Protein AF-A0A9E1WFG7-F1 (afdb_monomer_lite)

Structure (mmCIF, N/CA/C/O backbone):
data_AF-A0A9E1WFG7-F1
#
_entry.id   AF-A0A9E1WFG7-F1
#
loop_
_atom_site.group_PDB
_atom_site.id
_atom_site.type_symbol
_atom_site.label_atom_id
_atom_site.label_alt_id
_atom_site.label_comp_id
_atom_site.label_asym_id
_atom_site.label_entity_id
_atom_site.label_seq_id
_atom_site.pdbx_PDB_ins_code
_atom_site.Cartn_x
_atom_site.Cartn_y
_atom_site.Cartn_z
_atom_site.occupancy
_atom_site.B_iso_or_equiv
_atom_site.auth_seq_id
_atom_site.auth_comp_id
_atom_site.auth_asym_id
_atom_site.auth_atom_id
_atom_site.pdbx_PDB_model_num
ATOM 1 N N . MET A 1 1 ? 21.518 -13.649 3.473 1.00 35.62 1 MET A N 1
ATOM 2 C CA . MET A 1 1 ? 20.924 -12.332 3.776 1.00 35.62 1 MET A CA 1
ATOM 3 C C . MET A 1 1 ? 19.429 -12.567 3.879 1.00 35.62 1 MET A C 1
ATOM 5 O O . MET A 1 1 ? 18.832 -12.930 2.875 1.00 35.62 1 MET A O 1
ATOM 9 N N . ILE A 1 2 ? 18.871 -12.554 5.090 1.00 35.56 2 ILE A N 1
ATOM 10 C CA . ILE A 1 2 ? 17.428 -12.746 5.289 1.00 35.56 2 ILE A CA 1
ATOM 11 C C . ILE A 1 2 ? 16.783 -11.430 4.866 1.00 35.56 2 ILE A C 1
ATOM 13 O O . ILE A 1 2 ? 17.039 -10.398 5.476 1.00 35.56 2 ILE A O 1
ATOM 17 N N . ILE A 1 3 ? 16.054 -11.454 3.756 1.00 47.31 3 ILE A N 1
ATOM 18 C CA . ILE A 1 3 ? 15.314 -10.292 3.277 1.00 47.31 3 ILE A CA 1
ATOM 19 C C . ILE A 1 3 ? 13.983 -10.314 4.020 1.00 47.31 3 ILE A C 1
ATOM 21 O O . ILE A 1 3 ? 13.160 -11.199 3.798 1.00 47.31 3 ILE A O 1
ATOM 25 N N . GLU A 1 4 ? 13.807 -9.391 4.960 1.00 52.66 4 GLU A N 1
ATOM 26 C CA . GLU A 1 4 ? 12.547 -9.242 5.686 1.00 52.66 4 GLU A CA 1
ATOM 27 C C . GLU A 1 4 ? 11.496 -8.666 4.728 1.00 52.66 4 GLU A C 1
ATOM 29 O O 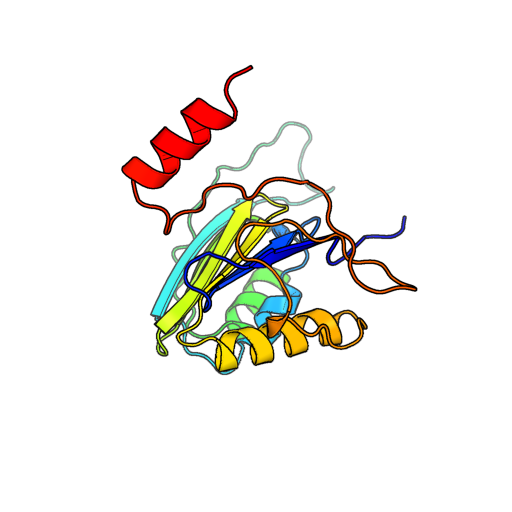. GLU A 1 4 ? 11.611 -7.522 4.290 1.00 52.66 4 GLU A O 1
ATOM 34 N N . ASN A 1 5 ? 10.484 -9.461 4.372 1.00 62.31 5 ASN A N 1
ATOM 35 C CA . ASN A 1 5 ? 9.465 -9.045 3.399 1.00 62.31 5 ASN A CA 1
ATOM 36 C C . ASN A 1 5 ? 8.486 -8.007 3.984 1.00 62.31 5 ASN A C 1
ATOM 38 O O . ASN A 1 5 ? 8.015 -7.124 3.268 1.00 62.31 5 ASN A O 1
ATOM 42 N N . VAL A 1 6 ? 8.199 -8.099 5.289 1.00 65.25 6 VAL A N 1
ATOM 43 C CA . VAL A 1 6 ? 7.447 -7.109 6.073 1.00 65.25 6 VAL A CA 1
ATOM 44 C C . VAL A 1 6 ? 8.083 -7.029 7.458 1.00 65.25 6 VAL A C 1
ATOM 46 O O . VAL A 1 6 ? 8.116 -8.031 8.165 1.00 65.25 6 VAL A O 1
ATOM 49 N N . SER A 1 7 ? 8.568 -5.859 7.863 1.00 82.50 7 SER A N 1
ATOM 50 C CA . SER A 1 7 ? 9.197 -5.677 9.179 1.00 82.50 7 SER A CA 1
ATOM 51 C C . SER A 1 7 ? 8.218 -5.145 10.225 1.00 82.50 7 SER A C 1
ATOM 53 O O . SER A 1 7 ? 8.286 -5.512 11.396 1.00 82.50 7 SER A O 1
ATOM 55 N N . CYS A 1 8 ? 7.272 -4.296 9.815 1.00 91.19 8 CYS A N 1
ATOM 56 C CA . CYS A 1 8 ? 6.302 -3.668 10.712 1.00 91.19 8 CYS A CA 1
ATOM 57 C C . CYS A 1 8 ? 4.952 -3.435 10.028 1.00 91.19 8 CYS A C 1
ATOM 59 O O . CYS A 1 8 ? 4.859 -3.403 8.798 1.00 91.19 8 CYS A O 1
ATOM 61 N N . PHE A 1 9 ? 3.924 -3.159 10.825 1.00 94.19 9 PHE A N 1
ATOM 62 C CA . PHE A 1 9 ? 2.677 -2.567 10.349 1.00 94.19 9 PHE A CA 1
ATOM 63 C C . PHE A 1 9 ? 2.133 -1.517 11.320 1.00 94.19 9 PHE A C 1
ATOM 65 O O . PHE A 1 9 ? 2.467 -1.506 12.505 1.00 94.19 9 PHE A O 1
ATOM 72 N N . SER A 1 10 ? 1.257 -0.653 10.817 1.00 94.81 10 SER A N 1
ATOM 73 C CA . SER A 1 10 ? 0.452 0.263 11.626 1.00 94.81 10 SER A CA 1
ATOM 74 C C . SER A 1 10 ? -0.942 0.421 11.029 1.00 94.81 10 SER A C 1
ATOM 76 O O . SER A 1 10 ? -1.130 0.377 9.811 1.00 94.81 10 SER A O 1
ATOM 78 N N . LEU A 1 11 ? -1.943 0.582 11.891 1.00 96.44 11 LEU A N 1
ATOM 79 C CA . LEU A 1 11 ? -3.305 0.910 11.475 1.00 96.44 11 LEU A CA 1
ATOM 80 C C . LEU A 1 11 ? -3.456 2.429 11.392 1.00 96.44 11 LEU A C 1
ATOM 82 O O . LEU A 1 11 ? -2.824 3.148 12.162 1.00 96.44 11 LEU A O 1
ATOM 86 N N . LYS A 1 12 ? -4.273 2.922 10.466 1.00 95.50 12 LYS A N 1
ATOM 87 C CA . LYS A 1 12 ? -4.578 4.354 10.349 1.00 95.50 12 LYS A CA 1
ATOM 88 C C . LYS A 1 12 ? -5.780 4.728 11.213 1.00 95.50 12 LYS A C 1
ATOM 90 O O . LYS A 1 12 ? -6.629 3.874 11.487 1.00 95.50 12 LYS A O 1
ATOM 95 N N . SER A 1 13 ? -5.891 5.998 11.591 1.00 95.31 13 SER A N 1
ATOM 96 C CA . SER A 1 13 ? -6.996 6.491 12.429 1.00 95.31 13 SER A CA 1
ATOM 97 C C . SER A 1 13 ? -8.348 6.534 11.710 1.00 95.31 13 SER A C 1
ATOM 99 O O . SER A 1 13 ? -9.374 6.738 12.348 1.00 95.31 13 SER A O 1
ATOM 101 N N . ASP A 1 14 ? -8.388 6.266 10.401 1.00 95.69 14 ASP A N 1
ATOM 102 C CA . ASP A 1 14 ? -9.633 6.058 9.654 1.00 95.69 14 ASP A CA 1
ATOM 103 C C . ASP A 1 14 ? -10.238 4.651 9.842 1.00 95.69 14 ASP A C 1
ATOM 105 O O . ASP A 1 14 ? -11.296 4.361 9.279 1.00 95.69 14 ASP A O 1
ATOM 109 N N . TYR A 1 15 ? -9.562 3.763 10.587 1.00 95.00 15 TYR A N 1
ATOM 110 C CA . TYR A 1 15 ? -9.937 2.373 10.903 1.00 95.00 15 TYR A CA 1
ATOM 111 C C . TYR A 1 15 ? -10.099 1.420 9.702 1.00 95.00 15 TYR A C 1
ATOM 113 O O . TYR A 1 15 ? -10.255 0.204 9.880 1.00 95.00 15 TYR A O 1
ATOM 121 N N . LYS A 1 16 ? -10.004 1.934 8.474 1.00 97.00 16 LYS A N 1
ATOM 122 C CA . LYS A 1 16 ? -10.177 1.213 7.199 1.00 97.00 16 LYS A CA 1
ATOM 123 C C . LYS A 1 16 ? -8.889 1.139 6.375 1.00 97.00 16 LYS A C 1
ATOM 125 O O . LYS A 1 16 ? -8.875 0.500 5.319 1.00 97.00 16 LYS A O 1
ATOM 130 N N . SER A 1 17 ? -7.812 1.750 6.851 1.00 97.31 17 SER A N 1
ATOM 131 C CA . SER A 1 17 ? -6.525 1.776 6.165 1.00 97.31 17 SER A CA 1
ATOM 132 C C . SER A 1 17 ? -5.392 1.308 7.075 1.00 97.31 17 SER A C 1
ATOM 134 O O . SER A 1 17 ? -5.493 1.312 8.304 1.00 97.31 17 SER A O 1
ATOM 136 N N . PHE A 1 18 ? -4.298 0.871 6.463 1.00 96.56 18 PHE A N 1
ATOM 137 C CA . PHE A 1 18 ? -3.102 0.424 7.173 1.00 96.56 18 PHE A CA 1
ATOM 138 C C . PHE A 1 18 ? -1.845 0.707 6.359 1.00 96.56 18 PHE A C 1
ATOM 140 O O . PHE A 1 18 ? -1.900 0.916 5.144 1.00 96.56 18 PHE A O 1
ATOM 147 N N . THR A 1 19 ? -0.705 0.691 7.036 1.00 94.81 19 THR A N 1
ATOM 148 C CA . THR A 1 19 ? 0.619 0.776 6.431 1.00 94.81 19 THR A CA 1
ATOM 149 C C . THR A 1 19 ? 1.406 -0.484 6.759 1.00 94.81 19 THR A C 1
ATOM 151 O O . THR A 1 19 ? 1.386 -0.956 7.893 1.00 94.81 19 THR A O 1
ATOM 154 N N . LEU A 1 20 ? 2.110 -1.013 5.763 1.00 93.19 20 LEU A N 1
ATOM 155 C CA . LEU A 1 20 ? 3.133 -2.036 5.925 1.00 93.19 20 LEU A CA 1
ATOM 156 C C . LEU A 1 20 ? 4.502 -1.408 5.705 1.00 93.19 20 LEU A C 1
ATOM 158 O O . LEU A 1 20 ? 4.696 -0.640 4.754 1.00 93.19 20 LEU A O 1
ATOM 162 N N . THR A 1 21 ? 5.451 -1.781 6.554 1.00 88.94 21 THR A N 1
ATOM 163 C CA . THR A 1 21 ? 6.863 -1.543 6.289 1.00 88.94 21 THR A CA 1
ATOM 164 C C . THR A 1 21 ? 7.407 -2.742 5.528 1.00 88.94 21 THR A C 1
ATOM 166 O O . THR A 1 21 ? 7.568 -3.816 6.102 1.00 88.94 21 THR A O 1
ATOM 169 N N . MET A 1 22 ? 7.641 -2.573 4.231 1.00 81.81 22 MET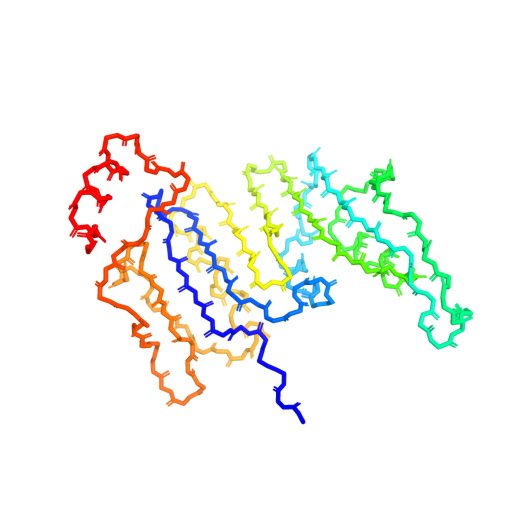 A N 1
ATOM 170 C CA . MET A 1 22 ? 8.151 -3.603 3.329 1.00 81.81 22 MET A CA 1
ATOM 171 C C . MET A 1 22 ? 9.519 -3.163 2.836 1.00 81.81 22 MET A C 1
ATOM 173 O O . MET A 1 22 ? 9.603 -2.187 2.093 1.00 81.81 22 MET A O 1
ATOM 177 N N . ASN A 1 23 ? 10.581 -3.855 3.244 1.00 71.88 23 ASN A N 1
ATOM 178 C CA . ASN A 1 23 ? 11.910 -3.542 2.733 1.00 71.88 23 ASN A CA 1
ATOM 179 C C . ASN A 1 23 ? 11.920 -3.776 1.219 1.00 71.88 23 ASN A C 1
ATOM 181 O O . ASN A 1 23 ? 11.420 -4.792 0.743 1.00 71.88 23 ASN A O 1
ATOM 185 N N . ASP A 1 24 ? 12.450 -2.814 0.468 1.00 75.19 24 ASP A N 1
ATOM 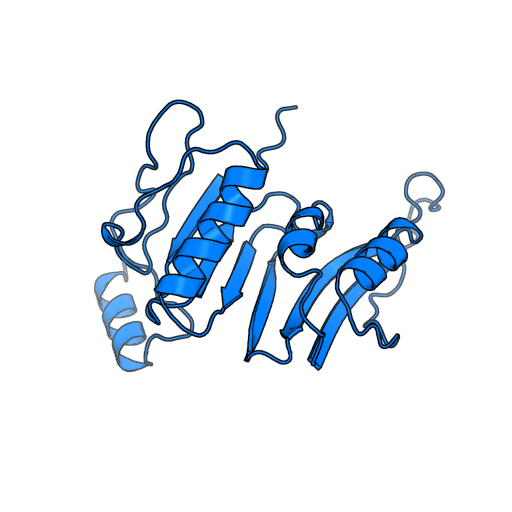186 C CA . ASP A 1 24 ? 12.491 -2.844 -0.994 1.00 75.19 24 ASP A CA 1
ATOM 187 C C . ASP A 1 24 ? 11.119 -3.007 -1.662 1.00 75.19 24 ASP A C 1
ATOM 189 O O . ASP A 1 24 ? 10.956 -3.756 -2.628 1.00 75.19 24 ASP A O 1
ATOM 193 N N . ALA A 1 25 ? 10.119 -2.253 -1.201 1.00 68.00 25 ALA A N 1
ATOM 194 C CA . ALA A 1 25 ? 8.794 -2.197 -1.820 1.00 68.00 25 ALA A CA 1
ATOM 195 C C . ALA A 1 25 ? 8.837 -1.817 -3.316 1.00 68.00 25 ALA A C 1
ATOM 197 O O . ALA A 1 25 ? 7.918 -2.149 -4.068 1.00 68.00 25 ALA A O 1
ATOM 198 N N . SER A 1 26 ? 9.904 -1.146 -3.767 1.00 68.06 26 SER A N 1
ATOM 199 C CA . SER A 1 26 ? 10.158 -0.869 -5.188 1.00 68.06 26 SER A CA 1
ATOM 200 C C . SER A 1 26 ? 10.506 -2.109 -6.018 1.00 68.06 26 SER A C 1
ATOM 202 O O . SER A 1 26 ? 10.288 -2.111 -7.232 1.00 68.06 26 SER A O 1
ATOM 204 N N . ILE A 1 27 ? 11.022 -3.155 -5.370 1.00 71.44 27 ILE A N 1
ATOM 205 C CA . ILE A 1 27 ? 11.452 -4.421 -5.968 1.00 71.44 27 ILE A CA 1
ATOM 206 C C . ILE A 1 27 ? 10.374 -5.488 -5.739 1.00 71.44 27 ILE A C 1
ATOM 208 O O . ILE A 1 27 ? 9.961 -6.180 -6.674 1.00 71.44 27 ILE A O 1
ATOM 212 N N . TYR A 1 28 ? 9.843 -5.584 -4.518 1.00 77.56 28 TYR A N 1
ATOM 213 C CA . TYR A 1 28 ? 8.868 -6.598 -4.114 1.00 77.56 28 TYR A CA 1
ATOM 214 C C . TYR A 1 28 ? 7.424 -6.195 -4.409 1.00 77.56 28 TYR A C 1
ATOM 216 O O . TYR A 1 28 ? 6.560 -6.179 -3.539 1.00 77.56 28 TYR A O 1
ATOM 224 N N . LEU A 1 29 ? 7.117 -5.953 -5.681 1.00 88.69 29 LEU A N 1
ATOM 225 C CA . LEU A 1 29 ? 5.764 -5.601 -6.133 1.00 88.69 29 LEU A CA 1
ATOM 226 C C . LEU A 1 29 ? 4.788 -6.792 -6.166 1.00 88.69 29 LEU A C 1
ATOM 228 O O . LEU A 1 29 ? 3.628 -6.630 -6.542 1.00 88.69 29 LEU A O 1
ATOM 232 N N . GLY A 1 30 ? 5.235 -7.995 -5.790 1.00 88.44 30 GLY A N 1
ATOM 233 C CA . GLY A 1 30 ? 4.443 -9.226 -5.851 1.00 88.44 30 GLY A CA 1
ATOM 234 C C . GLY A 1 30 ? 3.132 -9.149 -5.066 1.00 88.44 30 GLY A C 1
ATOM 235 O O . GLY A 1 30 ? 2.117 -9.666 -5.527 1.00 88.44 30 GLY A O 1
ATOM 236 N N . TYR A 1 31 ? 3.107 -8.415 -3.950 1.00 89.69 31 TYR A N 1
ATOM 237 C CA . TYR A 1 31 ? 1.895 -8.226 -3.150 1.00 89.69 31 TYR A CA 1
ATOM 238 C C . TYR A 1 31 ? 0.774 -7.497 -3.930 1.00 89.69 31 TYR A C 1
ATOM 240 O O . TYR A 1 31 ? -0.411 -7.688 -3.647 1.00 89.69 31 TYR A O 1
ATOM 248 N N . LEU A 1 32 ? 1.099 -6.734 -4.986 1.00 93.69 32 LEU A N 1
ATOM 249 C CA . LEU A 1 32 ? 0.095 -6.123 -5.869 1.00 93.69 32 LEU A CA 1
ATOM 250 C C . LEU A 1 32 ? -0.759 -7.172 -6.614 1.00 93.69 32 LEU A C 1
ATOM 252 O O . LEU A 1 32 ? -1.834 -6.848 -7.137 1.00 93.69 32 LEU A O 1
ATOM 256 N N . MET A 1 33 ? -0.334 -8.442 -6.643 1.00 93.56 33 MET A N 1
ATOM 257 C CA . MET A 1 33 ? -1.131 -9.552 -7.176 1.00 93.56 33 MET A CA 1
ATOM 258 C C . MET A 1 33 ? -2.410 -9.806 -6.379 1.00 93.56 33 MET A C 1
ATOM 260 O O . MET A 1 33 ? -3.396 -10.259 -6.969 1.00 93.56 33 MET A O 1
ATOM 264 N N . HIS A 1 34 ? -2.452 -9.446 -5.093 1.00 94.06 34 HIS A N 1
ATOM 265 C CA . HIS A 1 34 ? -3.676 -9.514 -4.287 1.00 94.06 34 HIS A CA 1
ATOM 266 C C . HIS A 1 34 ? -4.767 -8.546 -4.773 1.00 94.06 34 HIS A C 1
ATOM 268 O O . HIS A 1 34 ? -5.907 -8.650 -4.335 1.00 94.06 34 HIS A O 1
ATOM 274 N N . PHE A 1 35 ? -4.450 -7.660 -5.724 1.00 95.62 35 PHE A N 1
ATOM 275 C CA . PHE A 1 35 ? -5.370 -6.692 -6.323 1.00 95.62 35 PHE A CA 1
ATOM 276 C C . PHE A 1 35 ? -5.634 -6.967 -7.815 1.00 95.62 35 PHE A C 1
ATOM 278 O O . PHE A 1 35 ? -6.256 -6.154 -8.494 1.00 95.62 35 PHE A O 1
ATOM 285 N N . LYS A 1 36 ? -5.190 -8.116 -8.357 1.00 93.75 36 LYS A N 1
ATOM 286 C CA . LYS A 1 36 ? -5.259 -8.433 -9.804 1.00 93.75 36 LYS A CA 1
ATOM 287 C C . LYS A 1 36 ? -6.660 -8.402 -10.412 1.00 93.75 36 LYS A C 1
ATOM 289 O O . LYS A 1 36 ? -6.789 -8.179 -11.613 1.00 93.75 36 LYS A O 1
ATOM 294 N N . TYR A 1 37 ? -7.681 -8.645 -9.596 1.00 92.69 37 TYR A N 1
ATOM 295 C CA . TYR A 1 37 ? -9.086 -8.652 -10.003 1.00 92.69 37 TYR A CA 1
ATOM 296 C C . TYR A 1 37 ? -9.692 -7.245 -10.067 1.00 92.69 37 TYR A C 1
ATOM 298 O O . TYR A 1 37 ? -10.750 -7.062 -10.663 1.00 92.69 37 TYR A O 1
ATOM 306 N N . LEU A 1 38 ? -9.030 -6.242 -9.486 1.00 96.12 38 LEU A N 1
ATOM 307 C CA . LEU A 1 38 ? -9.504 -4.868 -9.501 1.00 96.12 38 LEU A CA 1
ATOM 308 C C . LEU A 1 38 ? -9.094 -4.164 -10.796 1.00 96.12 38 LEU A C 1
ATOM 310 O O . LEU A 1 38 ? -8.003 -4.367 -11.345 1.00 96.12 38 LEU A O 1
ATOM 314 N N . LYS A 1 39 ? -9.988 -3.308 -11.290 1.00 97.56 39 LYS A N 1
ATOM 315 C CA . LYS A 1 39 ? -9.694 -2.401 -12.397 1.00 97.56 39 LYS A CA 1
ATOM 316 C C . LYS A 1 39 ? -9.022 -1.150 -11.841 1.00 97.56 39 LYS A C 1
ATOM 318 O O . LYS A 1 39 ? -9.547 -0.521 -10.928 1.00 97.56 39 LYS A O 1
ATOM 323 N N . ILE A 1 40 ? -7.881 -0.788 -12.410 1.00 97.94 40 ILE A N 1
ATOM 324 C CA . ILE A 1 40 ? -7.163 0.450 -12.104 1.00 97.94 40 ILE A CA 1
ATOM 325 C C . ILE A 1 40 ? -7.960 1.620 -12.692 1.00 97.94 40 ILE A C 1
ATOM 327 O O . ILE A 1 40 ? -8.252 1.633 -13.892 1.00 97.94 40 ILE A O 1
ATOM 331 N N . SER A 1 41 ? -8.330 2.580 -11.845 1.00 97.31 41 SER A N 1
ATOM 332 C CA . SER A 1 41 ? -8.994 3.828 -12.234 1.00 97.31 41 SER A CA 1
ATOM 333 C C . SER A 1 41 ? -7.971 4.922 -12.540 1.00 97.31 41 SER A C 1
ATOM 335 O O . SER A 1 41 ? -8.070 5.584 -13.573 1.00 97.31 41 SER A O 1
ATOM 337 N N . SER A 1 42 ? -6.948 5.062 -11.697 1.00 96.88 42 SER A N 1
ATOM 338 C CA . SER A 1 42 ? -5.811 5.952 -11.921 1.00 96.88 42 SER A CA 1
ATOM 339 C C . SER A 1 42 ? -4.516 5.335 -11.401 1.00 96.88 42 SER A C 1
ATOM 341 O O . SER A 1 42 ? -4.515 4.478 -10.518 1.00 96.88 42 SER A O 1
ATOM 343 N N . MET A 1 43 ? -3.400 5.745 -12.001 1.00 96.62 43 MET A N 1
ATOM 344 C CA . MET A 1 43 ? -2.072 5.289 -11.615 1.00 96.62 43 MET A CA 1
ATOM 345 C C . MET A 1 43 ? -1.065 6.412 -11.825 1.00 96.62 43 MET A C 1
ATOM 347 O O . MET A 1 43 ? -0.866 6.869 -12.953 1.00 96.62 43 MET A O 1
ATOM 351 N N . GLU A 1 44 ? -0.392 6.798 -10.751 1.00 96.00 44 GLU A N 1
ATOM 352 C CA . GLU A 1 44 ? 0.880 7.501 -10.810 1.00 96.00 44 GLU A CA 1
ATOM 353 C C . GLU A 1 44 ? 1.982 6.485 -10.519 1.00 96.00 44 GLU A C 1
ATOM 355 O O . GLU A 1 44 ? 1.945 5.792 -9.510 1.00 96.00 44 GLU A O 1
ATOM 360 N N . LEU A 1 45 ? 2.950 6.357 -11.424 1.00 95.06 45 LEU A N 1
ATOM 361 C CA . LEU A 1 45 ? 4.115 5.502 -11.223 1.00 95.06 45 LEU A CA 1
ATOM 362 C C . LEU A 1 45 ? 5.346 6.249 -11.717 1.00 95.06 45 LEU A C 1
ATOM 364 O O . LEU A 1 45 ? 5.442 6.611 -12.896 1.00 95.06 45 LEU A O 1
ATOM 368 N N . VAL A 1 46 ? 6.271 6.490 -10.799 1.00 94.69 46 VAL A N 1
ATOM 369 C CA . VAL A 1 46 ? 7.539 7.170 -11.043 1.00 94.69 46 VAL A CA 1
ATOM 370 C C . VAL A 1 46 ? 8.641 6.126 -11.057 1.00 94.69 46 VAL A C 1
ATOM 372 O O . VAL A 1 46 ? 8.752 5.322 -10.134 1.00 94.69 46 VAL A O 1
ATOM 375 N N . TYR A 1 47 ? 9.454 6.133 -12.107 1.00 93.69 47 TYR A N 1
ATOM 376 C CA . TYR A 1 47 ? 10.532 5.171 -12.277 1.00 93.69 47 TYR A CA 1
ATOM 377 C C . TYR A 1 47 ? 11.787 5.810 -12.860 1.00 93.69 47 TYR A C 1
ATOM 379 O O . TYR A 1 47 ? 11.745 6.855 -13.518 1.00 93.69 47 TYR A O 1
ATOM 387 N N . GLN A 1 48 ? 12.909 5.131 -12.669 1.00 93.19 48 GLN A N 1
ATOM 388 C CA . GLN A 1 48 ? 14.174 5.429 -13.318 1.00 93.19 48 GLN A CA 1
ATOM 389 C C . GLN A 1 48 ? 14.659 4.176 -14.044 1.00 93.19 48 GLN A C 1
ATOM 391 O O . GLN A 1 48 ? 14.558 3.067 -13.534 1.00 93.19 48 GLN A O 1
ATOM 396 N N . LYS A 1 49 ? 15.154 4.325 -15.276 1.00 92.25 49 LYS A N 1
ATOM 397 C CA . LYS A 1 49 ? 15.751 3.186 -15.982 1.00 92.25 49 LYS A CA 1
ATOM 398 C C . LYS A 1 49 ? 17.046 2.789 -15.275 1.00 92.25 49 LYS A C 1
ATOM 400 O O . LYS A 1 49 ? 17.882 3.659 -15.042 1.00 92.25 49 LYS A O 1
ATOM 405 N N . ASN A 1 50 ? 17.218 1.498 -15.024 1.00 87.75 50 ASN A N 1
ATOM 406 C CA . ASN A 1 50 ? 18.416 0.940 -14.417 1.00 87.75 50 ASN A CA 1
ATOM 407 C C . ASN A 1 50 ? 18.818 -0.321 -15.173 1.00 87.75 50 ASN A C 1
ATOM 409 O O . ASN A 1 50 ? 18.174 -1.352 -15.041 1.00 87.75 50 ASN A O 1
ATOM 413 N N . THR A 1 51 ? 19.868 -0.258 -15.993 1.00 85.31 51 THR A N 1
ATOM 414 C CA . THR A 1 51 ? 20.315 -1.436 -16.761 1.00 85.31 51 THR A CA 1
ATOM 415 C C . THR A 1 51 ? 21.273 -2.340 -15.980 1.00 85.31 51 THR A C 1
ATOM 417 O O . THR A 1 51 ? 21.905 -3.227 -16.563 1.00 85.31 51 THR A O 1
ATOM 420 N N . GLY A 1 52 ? 21.401 -2.113 -14.669 1.00 83.25 52 GLY A N 1
ATOM 421 C CA . GLY A 1 52 ? 22.258 -2.873 -13.768 1.00 83.25 52 GLY A CA 1
ATOM 422 C C . GLY A 1 52 ? 23.710 -2.867 -14.236 1.00 83.25 52 GLY A C 1
ATOM 423 O O . GLY A 1 52 ? 24.243 -1.838 -14.646 1.00 83.25 52 GLY A O 1
ATOM 424 N N . VAL A 1 53 ? 24.335 -4.046 -14.256 1.00 82.81 53 VAL A N 1
ATOM 425 C CA . VAL A 1 53 ? 25.745 -4.234 -14.652 1.00 82.81 53 VAL A CA 1
ATOM 426 C C . VAL A 1 53 ? 26.076 -3.762 -16.072 1.00 82.81 53 VAL A C 1
ATOM 428 O O . VAL A 1 53 ? 27.234 -3.496 -16.374 1.00 82.81 53 VAL A O 1
ATOM 431 N N . ARG A 1 54 ? 25.075 -3.637 -16.956 1.00 83.88 54 ARG A N 1
ATOM 432 C CA . ARG A 1 54 ? 25.268 -3.136 -18.328 1.00 83.88 54 ARG A CA 1
ATOM 433 C C . ARG A 1 54 ? 25.329 -1.609 -18.394 1.00 83.88 54 ARG A C 1
ATOM 435 O O . ARG A 1 54 ? 25.662 -1.055 -19.439 1.00 83.88 54 ARG A O 1
ATOM 442 N N . GLN A 1 55 ? 24.973 -0.919 -17.312 1.00 86.56 55 GLN A N 1
ATOM 443 C CA . GLN A 1 55 ? 25.013 0.534 -17.250 1.00 86.56 55 GLN A CA 1
ATOM 444 C C . GLN A 1 55 ? 26.462 1.010 -17.146 1.00 86.56 55 GLN A C 1
ATOM 446 O O . GLN A 1 55 ? 27.191 0.628 -16.231 1.00 86.56 55 GLN A O 1
ATOM 451 N N . ARG A 1 56 ? 26.889 1.884 -18.063 1.00 86.50 56 ARG A N 1
ATOM 452 C CA . ARG A 1 56 ? 28.219 2.501 -17.982 1.00 86.50 56 ARG A CA 1
ATOM 453 C C . ARG A 1 56 ? 28.334 3.294 -16.679 1.00 86.50 56 ARG A C 1
ATOM 455 O O . ARG A 1 56 ? 27.470 4.126 -16.388 1.00 86.50 56 ARG A O 1
ATOM 462 N N . LYS A 1 57 ? 29.430 3.079 -15.943 1.00 84.75 57 LYS A N 1
ATOM 463 C CA . LYS A 1 57 ? 29.762 3.786 -14.697 1.00 84.75 57 LYS A CA 1
ATOM 464 C C . LYS A 1 57 ? 29.582 5.303 -14.876 1.00 84.75 57 LYS A C 1
ATOM 466 O O . LYS A 1 57 ? 30.139 5.880 -15.805 1.00 84.75 57 LYS A O 1
ATOM 471 N N . GLY A 1 58 ? 28.765 5.920 -14.021 1.00 83.56 58 GLY A N 1
ATOM 472 C CA . GLY A 1 58 ? 28.447 7.356 -14.059 1.00 83.56 58 GLY A CA 1
ATOM 473 C C . GLY A 1 58 ? 27.237 7.753 -14.916 1.00 83.56 58 GLY A C 1
ATOM 474 O O . GLY A 1 58 ? 26.781 8.889 -14.828 1.00 83.56 58 GLY A O 1
ATOM 475 N N . THR A 1 59 ? 26.658 6.843 -15.706 1.00 87.12 59 THR A N 1
ATOM 476 C CA . THR A 1 59 ? 25.413 7.137 -16.434 1.00 87.12 59 THR A CA 1
ATOM 477 C C . THR A 1 59 ? 24.261 7.229 -15.442 1.00 87.12 59 THR A C 1
ATOM 479 O O . THR A 1 59 ? 23.998 6.263 -14.731 1.00 87.12 59 THR A O 1
ATOM 482 N N . LYS A 1 60 ? 23.541 8.355 -15.415 1.00 87.56 60 LYS A N 1
ATOM 483 C CA . LYS A 1 60 ? 22.307 8.522 -14.636 1.00 87.56 60 LYS A CA 1
ATOM 484 C C . LYS A 1 60 ? 21.149 8.791 -15.590 1.00 87.56 60 LYS A C 1
ATOM 486 O O . LYS A 1 60 ? 21.100 9.828 -16.245 1.00 87.56 60 LYS A O 1
ATOM 491 N N . HIS A 1 61 ? 20.223 7.842 -15.699 1.00 91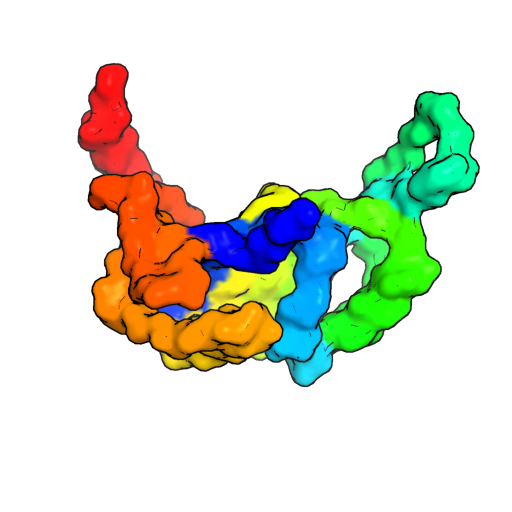.06 61 HIS A N 1
ATOM 492 C CA . HIS A 1 61 ? 19.025 8.027 -16.516 1.00 91.06 61 HIS A CA 1
ATOM 493 C C . HIS A 1 61 ? 18.062 9.031 -15.861 1.00 91.06 61 HIS A C 1
ATOM 495 O O . HIS A 1 61 ? 18.036 9.134 -14.637 1.00 91.06 61 HIS A O 1
ATOM 501 N N . PRO A 1 62 ? 17.254 9.774 -16.633 1.00 94.75 62 PRO A N 1
ATOM 502 C CA . PRO A 1 62 ? 16.279 10.691 -16.054 1.00 94.75 62 PRO A CA 1
ATOM 503 C C . PRO A 1 62 ? 15.156 9.928 -15.344 1.00 94.75 62 PRO A C 1
ATOM 505 O O . PRO A 1 62 ? 14.744 8.853 -15.792 1.00 94.75 62 PRO A O 1
ATOM 508 N N . ILE A 1 63 ? 14.633 10.528 -14.275 1.00 95.81 63 ILE A N 1
ATOM 509 C CA . ILE A 1 63 ? 13.416 10.076 -13.596 1.00 95.81 63 ILE A CA 1
ATOM 510 C C . ILE A 1 63 ? 12.217 10.380 -14.497 1.00 95.81 63 ILE A C 1
ATOM 512 O O . ILE A 1 63 ? 12.123 11.460 -15.085 1.00 95.81 63 ILE A O 1
ATOM 516 N N . ARG A 1 64 ? 11.306 9.418 -14.643 1.00 96.12 64 ARG A N 1
ATOM 517 C CA . ARG A 1 64 ? 10.151 9.513 -15.539 1.00 96.12 64 ARG A CA 1
ATOM 518 C C . ARG A 1 64 ? 8.872 9.100 -14.830 1.00 96.12 64 ARG A C 1
ATOM 520 O O . ARG A 1 64 ? 8.857 8.175 -14.029 1.00 96.12 64 ARG A O 1
ATOM 527 N N . ARG A 1 65 ? 7.773 9.744 -15.218 1.00 96.62 65 ARG A N 1
ATOM 528 C CA . ARG A 1 65 ? 6.413 9.283 -14.924 1.00 96.62 65 ARG A CA 1
ATOM 529 C C . ARG A 1 65 ? 5.939 8.339 -16.023 1.00 96.62 65 ARG A C 1
ATOM 531 O O . ARG A 1 65 ? 6.134 8.611 -17.213 1.00 96.62 65 ARG A O 1
ATOM 538 N N . MET A 1 66 ? 5.316 7.230 -15.644 1.00 95.12 66 MET A N 1
ATOM 539 C CA . MET A 1 66 ? 4.721 6.300 -16.596 1.00 95.12 66 MET A CA 1
ATOM 540 C C . MET A 1 66 ? 3.526 6.952 -17.295 1.00 95.12 66 MET A C 1
ATOM 542 O O . MET A 1 66 ? 2.562 7.355 -16.661 1.00 95.12 66 MET A O 1
ATOM 546 N N . LYS A 1 67 ? 3.587 7.027 -18.629 1.00 94.19 67 LYS A N 1
ATOM 547 C CA . LYS A 1 67 ? 2.478 7.510 -19.474 1.00 94.19 67 LYS A CA 1
ATOM 548 C 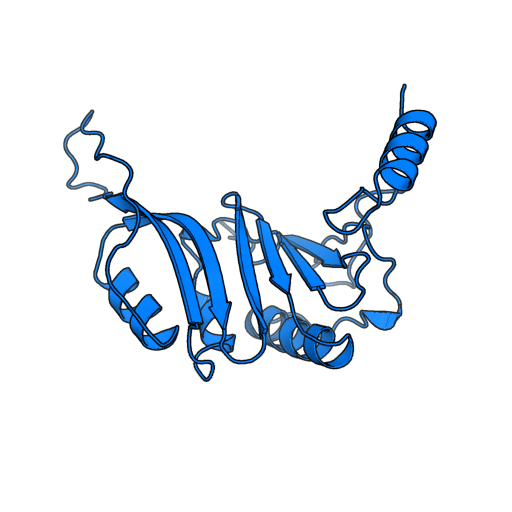C . LYS A 1 67 ? 1.575 6.383 -19.983 1.00 94.19 67 LYS A C 1
ATOM 550 O O . LYS A 1 67 ? 0.495 6.637 -20.507 1.00 94.19 67 LYS A O 1
ATOM 555 N N . LYS A 1 68 ? 2.039 5.132 -19.888 1.00 93.56 68 LYS A N 1
ATOM 556 C CA . LYS A 1 68 ? 1.320 3.966 -20.399 1.00 93.56 68 LYS A CA 1
ATOM 557 C C . LYS A 1 68 ? 0.097 3.690 -19.530 1.00 93.56 68 LYS A C 1
ATOM 559 O O . LYS A 1 68 ? 0.230 3.467 -18.332 1.00 93.56 68 LYS A O 1
ATOM 564 N N . LYS A 1 69 ? -1.081 3.657 -20.154 1.00 93.38 69 LYS A N 1
ATOM 565 C CA . LYS A 1 69 ? -2.327 3.273 -19.486 1.00 93.38 69 LYS A CA 1
ATOM 566 C C . LYS A 1 69 ? -2.382 1.754 -19.340 1.00 93.38 69 LYS A C 1
ATOM 568 O O . LYS A 1 69 ? -2.290 1.030 -20.331 1.00 93.38 69 LYS A O 1
ATOM 573 N N . ILE A 1 70 ? -2.508 1.281 -18.105 1.00 94.56 70 ILE A N 1
ATOM 574 C CA . ILE A 1 70 ? -2.633 -0.137 -17.766 1.00 94.56 70 ILE A CA 1
ATOM 575 C C . ILE A 1 70 ? -3.805 -0.278 -16.801 1.00 94.56 70 ILE A C 1
ATOM 577 O O . ILE A 1 70 ? -3.841 0.382 -15.772 1.00 94.56 70 ILE A O 1
ATOM 581 N N . ASN A 1 71 ? -4.757 -1.147 -17.141 1.00 94.00 71 ASN A N 1
ATOM 582 C CA . ASN A 1 71 ? -6.047 -1.201 -16.446 1.00 94.00 71 ASN A CA 1
ATOM 583 C C . ASN A 1 71 ? -6.112 -2.260 -15.332 1.00 94.00 71 ASN A C 1
ATOM 585 O O . ASN A 1 71 ? -7.111 -2.313 -14.629 1.00 94.00 71 ASN A O 1
ATOM 589 N N . HIS A 1 72 ? -5.098 -3.118 -15.181 1.00 95.19 72 HIS A N 1
ATOM 590 C CA . HIS A 1 72 ? -5.084 -4.204 -14.189 1.00 95.19 72 HIS A CA 1
ATOM 591 C C . HIS A 1 72 ? -3.674 -4.452 -13.655 1.00 95.19 72 HIS A C 1
ATOM 593 O O . HIS A 1 72 ? -2.709 -4.387 -14.426 1.00 95.19 72 HIS A O 1
ATOM 599 N N . THR A 1 73 ? -3.549 -4.813 -12.372 1.00 94.50 73 THR A N 1
ATOM 600 C CA . THR A 1 73 ? -2.231 -4.986 -11.733 1.00 94.50 73 THR A CA 1
ATOM 601 C C . THR A 1 73 ? -1.436 -6.148 -12.325 1.00 94.50 73 THR A C 1
ATOM 603 O O . THR A 1 73 ? -0.238 -6.008 -12.520 1.00 94.50 73 THR A O 1
ATOM 606 N N . GLY A 1 74 ? -2.076 -7.247 -12.740 1.00 94.38 74 GLY A N 1
ATOM 607 C CA . GLY A 1 74 ? -1.367 -8.357 -13.395 1.00 94.38 74 GLY A CA 1
ATOM 608 C C . GLY A 1 74 ? -0.650 -7.935 -14.688 1.00 94.38 74 GLY A C 1
ATOM 609 O O . GLY A 1 74 ? 0.500 -8.302 -14.917 1.00 94.38 74 GLY A O 1
ATOM 610 N N . LYS A 1 75 ? -1.291 -7.083 -15.505 1.00 94.56 75 LYS A N 1
ATOM 611 C CA . LYS A 1 75 ? -0.666 -6.510 -16.713 1.00 94.56 75 LYS A CA 1
ATOM 612 C C . LYS A 1 75 ? 0.432 -5.507 -16.363 1.00 94.56 75 LYS A C 1
ATOM 614 O O . LYS A 1 75 ? 1.417 -5.420 -17.091 1.00 94.56 75 LYS A O 1
ATOM 619 N N . LEU A 1 76 ? 0.267 -4.757 -15.271 1.00 94.88 76 LEU A N 1
ATOM 620 C CA . LEU A 1 76 ? 1.284 -3.830 -14.774 1.00 94.88 76 LEU A CA 1
ATOM 621 C C . LEU A 1 76 ? 2.536 -4.597 -14.352 1.00 94.88 76 LEU A C 1
ATOM 623 O O . LEU A 1 76 ? 3.620 -4.287 -14.829 1.00 94.88 76 LEU A O 1
ATOM 627 N N . LEU A 1 77 ? 2.380 -5.640 -13.540 1.00 94.19 77 LEU A N 1
ATOM 628 C CA . LEU A 1 77 ? 3.486 -6.463 -13.060 1.00 94.19 77 LEU A CA 1
ATOM 629 C C . LEU A 1 77 ? 4.200 -7.182 -14.204 1.00 94.19 77 LEU A C 1
ATOM 631 O O . LEU A 1 77 ? 5.422 -7.132 -14.273 1.00 94.19 77 LEU A O 1
ATOM 635 N N . GLN A 1 78 ? 3.461 -7.754 -15.160 1.00 93.62 78 GLN A N 1
ATOM 636 C CA . GLN A 1 78 ? 4.058 -8.350 -16.361 1.00 93.62 78 GLN A CA 1
ATOM 637 C C . GLN A 1 78 ? 4.801 -7.318 -17.222 1.00 93.62 78 GLN A C 1
ATOM 639 O O . GLN A 1 78 ? 5.800 -7.634 -17.870 1.00 93.62 78 GLN A O 1
ATOM 644 N N . TYR A 1 79 ? 4.302 -6.082 -17.282 1.00 94.25 79 TYR A N 1
ATOM 645 C CA . TYR A 1 79 ? 4.996 -5.009 -17.978 1.00 94.25 79 TYR A CA 1
ATOM 646 C C . TYR A 1 79 ? 6.294 -4.660 -17.250 1.00 94.25 79 TYR A C 1
ATOM 648 O O . TYR A 1 79 ? 7.352 -4.699 -17.871 1.00 94.25 79 TYR A O 1
ATOM 656 N N . LEU A 1 80 ? 6.234 -4.386 -15.947 1.00 92.69 80 LEU A N 1
ATOM 657 C CA . LEU A 1 80 ? 7.400 -4.030 -15.139 1.00 92.69 80 LEU A CA 1
ATOM 658 C C . LEU A 1 80 ? 8.451 -5.144 -15.121 1.00 92.69 80 LEU A C 1
ATOM 660 O O . LEU A 1 80 ? 9.622 -4.848 -15.296 1.00 92.69 80 LEU A O 1
ATOM 664 N N . SER A 1 81 ? 8.056 -6.418 -15.052 1.00 90.69 81 SER A N 1
ATOM 665 C CA . SER A 1 81 ? 9.000 -7.547 -15.037 1.00 90.69 81 SER A CA 1
ATOM 666 C C . SER A 1 81 ? 9.841 -7.672 -16.314 1.00 90.69 81 SER A C 1
ATOM 668 O O . SER A 1 81 ? 10.887 -8.313 -16.312 1.00 90.69 81 SER A O 1
ATOM 670 N N . ARG A 1 82 ? 9.384 -7.084 -17.426 1.00 91.12 82 ARG A N 1
ATOM 671 C CA . ARG A 1 82 ? 10.104 -7.062 -18.711 1.00 91.12 82 ARG A CA 1
ATOM 672 C C . ARG A 1 82 ? 10.993 -5.832 -18.877 1.00 91.12 82 ARG A C 1
ATOM 674 O O . ARG A 1 82 ? 11.691 -5.727 -19.884 1.00 91.12 82 ARG A O 1
ATOM 681 N N . HIS A 1 83 ? 10.942 -4.887 -17.942 1.00 90.25 83 HIS A N 1
ATOM 682 C CA . HIS A 1 83 ? 11.656 -3.622 -18.029 1.00 90.25 83 HIS A CA 1
ATOM 683 C C . HIS A 1 83 ? 12.574 -3.459 -16.824 1.00 90.25 83 HIS A C 1
ATOM 685 O O . HIS A 1 83 ? 12.189 -3.682 -15.686 1.00 90.25 83 HIS A O 1
ATOM 691 N N . GLN A 1 84 ? 13.806 -3.031 -17.077 1.00 88.50 84 GLN A N 1
ATOM 692 C CA . GLN A 1 84 ? 14.773 -2.800 -16.010 1.00 88.50 84 GLN A CA 1
ATOM 693 C C . GLN A 1 84 ? 14.564 -1.388 -15.443 1.00 88.50 84 GLN A C 1
ATOM 695 O O . GLN A 1 84 ? 15.172 -0.412 -15.901 1.00 88.50 84 GLN A O 1
ATOM 700 N N . TYR A 1 85 ? 13.596 -1.275 -14.536 1.00 91.44 85 TYR A N 1
ATOM 701 C CA . TYR A 1 85 ? 13.181 -0.031 -13.899 1.00 91.44 85 TYR A CA 1
ATOM 702 C C . TYR A 1 85 ? 13.347 -0.119 -12.387 1.00 91.44 85 TYR A C 1
ATOM 704 O O . TYR A 1 85 ? 12.855 -1.058 -11.772 1.00 91.44 85 TYR A O 1
ATOM 712 N N . ASP A 1 86 ? 13.935 0.922 -11.810 1.00 89.75 86 ASP A N 1
ATOM 713 C CA . ASP A 1 86 ? 13.831 1.199 -10.385 1.00 89.75 86 ASP A CA 1
ATOM 714 C C . ASP A 1 86 ? 12.546 1.990 -10.163 1.00 89.75 86 ASP A C 1
ATOM 716 O O . ASP A 1 86 ? 12.351 3.062 -10.751 1.00 89.75 86 ASP A O 1
ATOM 720 N N . ILE A 1 87 ? 11.645 1.455 -9.346 1.00 92.12 87 ILE A N 1
ATOM 721 C CA . ILE A 1 87 ? 10.395 2.129 -9.004 1.00 92.12 87 ILE A CA 1
ATOM 722 C C . ILE A 1 87 ? 10.650 3.055 -7.823 1.00 92.12 87 ILE A C 1
ATOM 724 O O . ILE A 1 87 ? 11.125 2.633 -6.781 1.00 92.12 87 ILE A O 1
ATOM 728 N N . LEU A 1 88 ? 10.337 4.336 -7.975 1.00 91.00 88 LEU A N 1
ATOM 729 C CA . LEU A 1 88 ? 10.623 5.336 -6.943 1.00 91.00 88 LEU A CA 1
ATOM 730 C C . LEU A 1 88 ? 9.384 5.673 -6.118 1.00 91.00 88 LEU A C 1
ATOM 732 O O . LEU A 1 88 ? 9.483 5.939 -4.926 1.00 91.00 88 LEU A O 1
ATOM 736 N N . LEU A 1 89 ? 8.218 5.668 -6.762 1.00 92.00 89 LEU A N 1
ATOM 737 C CA . LEU A 1 89 ? 6.931 5.955 -6.142 1.00 92.00 89 LEU A CA 1
ATOM 738 C C . LEU A 1 89 ? 5.821 5.334 -6.987 1.00 92.00 89 LEU A C 1
ATOM 740 O O . LEU A 1 89 ? 5.917 5.305 -8.219 1.00 92.00 89 LEU A O 1
ATOM 744 N N . TYR A 1 90 ? 4.751 4.890 -6.340 1.00 93.75 90 TYR A N 1
ATOM 745 C CA . TYR A 1 90 ? 3.488 4.657 -7.022 1.00 93.75 90 TYR A CA 1
ATOM 746 C C . TYR A 1 90 ? 2.299 4.997 -6.136 1.00 93.75 90 TYR A C 1
ATOM 748 O O . TYR A 1 90 ? 2.323 4.803 -4.922 1.00 93.75 90 TYR A O 1
ATOM 756 N N . GLU A 1 91 ? 1.237 5.447 -6.784 1.00 95.88 91 GLU A N 1
ATOM 757 C CA . GLU A 1 91 ? -0.099 5.548 -6.225 1.00 95.88 91 GLU A CA 1
ATOM 758 C C . GLU A 1 91 ? -1.065 4.939 -7.240 1.00 95.88 91 GLU A C 1
ATOM 760 O O . GLU A 1 91 ? -1.106 5.343 -8.404 1.00 95.88 91 GLU A O 1
ATOM 765 N N . ILE A 1 92 ? -1.791 3.906 -6.823 1.00 97.00 92 ILE A N 1
ATOM 766 C CA . ILE A 1 92 ? -2.724 3.156 -7.661 1.00 97.00 92 ILE A CA 1
ATOM 767 C C . ILE A 1 92 ? -4.093 3.250 -7.010 1.00 97.00 92 ILE A C 1
ATOM 769 O O . ILE A 1 92 ? -4.277 2.787 -5.885 1.00 97.00 92 ILE A O 1
ATOM 773 N N . SER A 1 93 ? -5.053 3.801 -7.739 1.00 97.88 93 SER A N 1
ATOM 774 C CA . SER A 1 93 ? -6.457 3.813 -7.344 1.00 97.88 93 SER A CA 1
ATOM 775 C C . SER A 1 93 ? -7.230 2.801 -8.173 1.00 97.88 93 SER A C 1
ATOM 777 O O . SER A 1 93 ? -6.976 2.609 -9.367 1.00 97.88 93 SER A O 1
ATOM 779 N N . PHE A 1 94 ? -8.199 2.157 -7.541 1.00 98.25 94 PHE A N 1
ATOM 780 C CA . PHE A 1 94 ? -9.045 1.146 -8.152 1.00 98.25 94 PHE A CA 1
ATOM 781 C C . PHE A 1 94 ? -10.478 1.646 -8.310 1.00 98.25 94 PHE A C 1
ATOM 783 O O . PHE A 1 94 ? -10.935 2.554 -7.618 1.00 98.25 94 PHE A O 1
ATOM 790 N N . SER A 1 95 ? -11.220 1.035 -9.230 1.00 97.56 95 SER A N 1
ATOM 791 C CA . SER A 1 95 ? -12.615 1.394 -9.502 1.00 97.56 95 SER A CA 1
ATOM 792 C C . SER A 1 95 ? -13.561 1.123 -8.332 1.00 97.56 95 SER A C 1
ATOM 794 O O . SER A 1 95 ? -14.639 1.699 -8.288 1.00 97.56 95 SER A O 1
ATOM 796 N N . ASN A 1 96 ? -13.184 0.246 -7.399 1.00 96.94 96 ASN A N 1
ATOM 797 C CA . ASN A 1 96 ? -13.959 -0.044 -6.193 1.00 96.94 96 ASN A CA 1
ATOM 798 C C . ASN A 1 96 ? -13.677 0.946 -5.045 1.00 96.94 96 ASN A C 1
ATOM 800 O O . ASN A 1 96 ? -14.129 0.704 -3.932 1.00 96.94 96 ASN A O 1
ATOM 804 N N . GLY A 1 97 ? -12.906 2.011 -5.280 1.00 97.19 97 GLY A N 1
ATOM 805 C CA . GLY A 1 97 ? -12.547 3.007 -4.265 1.00 97.19 97 GLY A CA 1
ATOM 806 C C . GLY A 1 97 ? -11.302 2.664 -3.446 1.00 97.19 97 GLY A C 1
ATOM 807 O O . GLY A 1 97 ? -10.819 3.514 -2.705 1.00 97.19 97 GLY A O 1
ATOM 808 N N . TRP A 1 98 ? -10.736 1.462 -3.601 1.00 98.19 98 TRP A N 1
ATOM 809 C CA . TRP A 1 98 ? -9.482 1.122 -2.934 1.00 98.19 98 TRP A CA 1
ATOM 810 C C . TRP A 1 98 ? -8.315 1.904 -3.527 1.00 98.19 98 TRP A C 1
ATOM 812 O O . TRP A 1 98 ? -8.309 2.251 -4.713 1.00 98.19 98 TRP A O 1
ATOM 822 N N . ARG A 1 99 ? -7.289 2.123 -2.709 1.00 97.62 99 ARG A N 1
ATOM 823 C CA . ARG A 1 99 ? -6.077 2.834 -3.111 1.00 97.62 99 ARG A CA 1
ATOM 824 C C . ARG A 1 99 ? -4.852 2.210 -2.462 1.00 97.62 99 ARG A C 1
ATOM 826 O O . ARG A 1 99 ? -4.922 1.717 -1.341 1.00 97.62 99 ARG A O 1
ATOM 833 N N . ILE A 1 100 ? -3.724 2.231 -3.157 1.00 96.25 100 ILE A N 1
ATOM 834 C CA . ILE A 1 100 ? -2.428 1.785 -2.642 1.00 96.25 100 ILE A CA 1
ATOM 835 C C . ILE A 1 100 ? -1.408 2.861 -2.960 1.00 96.25 100 ILE A C 1
ATOM 837 O O . ILE A 1 100 ? -1.364 3.349 -4.089 1.00 96.25 100 ILE A O 1
ATOM 841 N N . LYS A 1 101 ? -0.573 3.202 -1.987 1.00 95.12 101 LYS A N 1
ATOM 842 C CA . LYS A 1 101 ? 0.434 4.246 -2.118 1.00 95.12 101 LYS A CA 1
ATOM 843 C C . LYS A 1 101 ? 1.747 3.806 -1.495 1.00 95.12 101 LYS A C 1
ATOM 845 O O . LYS A 1 101 ? 1.781 3.476 -0.314 1.00 95.12 101 LYS A O 1
ATOM 850 N N . MET A 1 102 ? 2.823 3.866 -2.266 1.00 92.50 102 MET A N 1
ATOM 851 C CA . MET A 1 102 ? 4.181 3.765 -1.743 1.00 92.50 102 MET A CA 1
ATOM 852 C C . MET A 1 102 ? 4.719 5.166 -1.485 1.00 92.50 102 MET A C 1
ATOM 854 O O . MET A 1 102 ? 4.884 5.945 -2.422 1.00 92.50 102 MET A O 1
ATOM 858 N N . THR A 1 103 ? 4.965 5.499 -0.220 1.00 76.62 103 THR A N 1
ATOM 859 C CA . THR A 1 103 ? 5.501 6.814 0.176 1.00 76.62 103 THR A CA 1
ATOM 860 C C . THR A 1 103 ? 7.025 6.827 0.225 1.00 76.62 103 THR A C 1
ATOM 862 O O . THR A 1 103 ? 7.634 7.867 -0.008 1.00 76.62 103 THR A O 1
ATOM 865 N N . SER A 1 104 ? 7.646 5.679 0.482 1.00 78.50 104 SER A N 1
ATOM 866 C CA . SER A 1 104 ? 9.093 5.465 0.409 1.00 78.50 104 SER A CA 1
ATOM 867 C C . SER A 1 104 ? 9.370 4.026 -0.025 1.00 78.50 104 SER A C 1
ATOM 869 O O . SER A 1 104 ? 8.459 3.200 -0.009 1.00 78.50 104 SER A O 1
ATOM 871 N N . ASN A 1 105 ? 10.626 3.688 -0.338 1.00 77.75 105 ASN A N 1
ATOM 872 C CA . ASN A 1 105 ? 11.017 2.303 -0.642 1.00 77.75 105 ASN A CA 1
ATOM 873 C C . ASN A 1 105 ? 10.733 1.313 0.512 1.00 77.75 105 ASN A C 1
ATOM 875 O O . ASN A 1 105 ? 10.887 0.111 0.328 1.00 77.75 105 ASN A O 1
ATOM 879 N N . CYS A 1 106 ? 10.323 1.809 1.682 1.00 83.38 106 CYS A N 1
ATOM 880 C CA . CYS A 1 106 ? 10.016 0.991 2.842 1.00 83.38 106 CYS A CA 1
ATOM 881 C C . CYS A 1 106 ? 8.546 1.040 3.259 1.00 83.38 106 CYS A C 1
ATOM 883 O O . CYS A 1 106 ? 8.149 0.201 4.051 1.00 83.38 106 CYS A O 1
ATOM 885 N N . TRP A 1 107 ? 7.726 1.983 2.783 1.00 88.12 107 TRP A N 1
ATOM 886 C CA . TRP A 1 107 ? 6.373 2.185 3.319 1.00 88.12 107 TRP A CA 1
ATOM 887 C C . TRP A 1 107 ? 5.301 2.119 2.246 1.00 88.12 107 TRP A C 1
ATOM 889 O O . TRP A 1 107 ? 5.270 2.929 1.314 1.00 88.12 107 TRP A O 1
ATOM 899 N N . VAL A 1 108 ? 4.366 1.194 2.446 1.00 93.00 108 VAL A N 1
ATOM 900 C CA . VAL A 1 108 ? 3.205 0.988 1.585 1.00 93.00 108 VAL A CA 1
ATOM 901 C C . VAL A 1 108 ? 1.942 1.174 2.410 1.00 93.00 108 VAL A C 1
ATOM 903 O O . VAL A 1 108 ? 1.691 0.429 3.350 1.00 93.00 108 VAL A O 1
ATOM 906 N N . SER A 1 109 ? 1.129 2.159 2.046 1.00 95.31 109 SER A N 1
ATOM 907 C CA . SER A 1 109 ? -0.189 2.392 2.635 1.00 95.31 109 SER A CA 1
ATOM 908 C C . SER A 1 109 ? -1.281 1.838 1.729 1.00 95.31 109 SER A C 1
ATOM 910 O O . SER A 1 109 ? -1.271 2.068 0.518 1.00 95.31 109 SER A O 1
ATOM 912 N N . ILE A 1 110 ? -2.219 1.105 2.319 1.00 96.69 110 ILE A N 1
ATOM 913 C CA . ILE A 1 110 ? -3.354 0.486 1.639 1.00 96.69 110 ILE A CA 1
ATOM 914 C C . ILE A 1 110 ? -4.629 1.043 2.259 1.00 96.69 110 ILE A C 1
ATOM 916 O O . ILE A 1 110 ? -4.815 1.009 3.475 1.00 96.69 110 ILE A O 1
ATOM 920 N N . TYR A 1 111 ? -5.504 1.538 1.392 1.00 97.94 111 TYR A N 1
ATOM 921 C CA . TYR A 1 111 ? -6.759 2.181 1.737 1.00 97.94 111 TYR A CA 1
ATOM 922 C C . TYR A 1 111 ? -7.911 1.334 1.222 1.00 97.94 111 TYR A C 1
ATOM 924 O O . TYR A 1 111 ? -7.976 1.018 0.027 1.00 97.94 111 TYR A O 1
ATOM 932 N N . THR A 1 112 ? -8.828 0.991 2.118 1.00 98.19 112 THR A N 1
ATOM 933 C CA . THR A 1 112 ? -10.051 0.256 1.784 1.00 98.19 112 THR A CA 1
ATOM 934 C C . THR A 1 112 ? -11.284 1.052 2.204 1.00 98.19 112 THR A C 1
ATOM 936 O O . THR A 1 112 ? -11.174 2.161 2.729 1.00 98.19 112 THR A O 1
ATOM 939 N N . ASN A 1 113 ? -12.477 0.504 1.966 1.00 97.75 113 ASN A N 1
ATOM 940 C CA . ASN A 1 113 ? -13.725 1.212 2.256 1.00 97.75 113 ASN A CA 1
ATOM 941 C C . ASN A 1 113 ? -14.301 0.880 3.640 1.00 97.75 113 ASN A C 1
ATOM 943 O O . ASN A 1 113 ? -15.227 1.553 4.079 1.00 97.75 113 ASN A O 1
ATOM 947 N N . SER A 1 114 ? -13.803 -0.160 4.317 1.00 97.81 114 SER A N 1
ATOM 948 C CA . SER A 1 114 ? -14.325 -0.602 5.618 1.00 97.81 114 SER A CA 1
ATOM 949 C C . SER A 1 114 ? -13.275 -1.367 6.421 1.00 97.81 114 SER A C 1
ATOM 951 O O . SER A 1 114 ? -12.343 -1.934 5.854 1.00 97.81 114 SER A O 1
ATOM 953 N N . GLN A 1 115 ? -13.466 -1.451 7.737 1.00 97.06 115 GLN A N 1
ATOM 954 C CA . GLN A 1 115 ? -12.606 -2.237 8.625 1.00 97.06 115 GLN A CA 1
ATOM 955 C C . GLN A 1 115 ? -12.571 -3.728 8.255 1.00 97.06 115 GLN A C 1
ATOM 957 O O . GLN A 1 115 ? -11.504 -4.334 8.270 1.00 97.06 115 GLN A O 1
ATOM 962 N N . VAL A 1 116 ? -13.706 -4.304 7.844 1.00 97.19 116 VAL A N 1
ATOM 963 C CA . VAL A 1 116 ? -13.778 -5.707 7.398 1.00 97.19 116 VAL A CA 1
ATOM 964 C C . VAL A 1 116 ? -12.878 -5.931 6.182 1.00 97.19 116 VAL A C 1
ATOM 966 O O . VAL A 1 116 ? -12.020 -6.809 6.197 1.00 97.19 116 VAL A O 1
ATOM 969 N N . GLN A 1 117 ? -13.001 -5.078 5.159 1.00 97.25 117 GLN A N 1
ATOM 970 C CA . GLN A 1 117 ? -12.160 -5.157 3.960 1.00 97.25 117 GLN A CA 1
ATOM 971 C C . GLN A 1 117 ? -10.677 -4.960 4.278 1.00 97.25 117 GLN A C 1
ATOM 973 O O . GLN A 1 117 ? -9.834 -5.655 3.708 1.00 97.25 117 GLN A O 1
ATOM 978 N N . ARG A 1 118 ? -10.359 -4.038 5.193 1.00 97.25 118 ARG A N 1
ATOM 979 C CA . ARG A 1 118 ? -8.999 -3.815 5.687 1.00 97.25 118 ARG A CA 1
ATOM 980 C C . ARG A 1 118 ? -8.419 -5.074 6.323 1.00 97.25 118 ARG A C 1
ATOM 982 O O . ARG A 1 118 ? -7.306 -5.455 5.969 1.00 97.25 118 ARG A O 1
ATOM 989 N N . ASN A 1 119 ? -9.161 -5.722 7.218 1.00 97.44 119 ASN A N 1
ATOM 990 C CA . ASN A 1 119 ? -8.711 -6.943 7.885 1.00 97.44 119 ASN A CA 1
ATOM 991 C C . ASN A 1 119 ? -8.514 -8.080 6.870 1.00 97.44 119 ASN A C 1
ATOM 993 O O . ASN A 1 119 ? -7.468 -8.722 6.859 1.00 97.44 119 ASN A O 1
ATOM 997 N N . GLU A 1 120 ? -9.461 -8.269 5.947 1.00 96.00 120 GLU A N 1
ATOM 998 C CA . GLU A 1 120 ? -9.364 -9.308 4.917 1.00 96.00 120 GLU A CA 1
ATOM 999 C C . GLU A 1 120 ? -8.153 -9.144 3.993 1.00 96.00 120 GLU A C 1
ATOM 1001 O O . GLU A 1 120 ? -7.496 -10.131 3.649 1.00 96.00 120 GLU A O 1
ATOM 1006 N N . ILE A 1 121 ? -7.875 -7.922 3.520 1.00 96.38 121 ILE A N 1
ATOM 1007 C CA . ILE A 1 121 ? -6.743 -7.699 2.613 1.00 96.38 121 ILE A CA 1
ATOM 1008 C C . ILE A 1 121 ? -5.409 -7.754 3.356 1.00 96.38 121 ILE A C 1
ATOM 1010 O O . ILE A 1 121 ? -4.439 -8.255 2.790 1.00 96.38 121 ILE A O 1
ATOM 1014 N N . PHE A 1 122 ? -5.365 -7.298 4.612 1.00 96.19 122 PHE A N 1
ATOM 1015 C CA . PHE A 1 122 ? -4.193 -7.448 5.467 1.00 96.19 122 PHE A CA 1
ATOM 1016 C C . PHE A 1 122 ? -3.843 -8.929 5.621 1.00 96.19 122 PHE A C 1
ATOM 1018 O O . PHE A 1 122 ? -2.752 -9.325 5.217 1.00 96.19 122 PHE A O 1
ATOM 1025 N N . ASP A 1 123 ? -4.798 -9.751 6.070 1.00 95.00 123 ASP A N 1
ATOM 1026 C CA . ASP A 1 123 ? -4.629 -11.199 6.242 1.00 95.00 123 ASP A CA 1
ATOM 1027 C C . ASP A 1 123 ? -4.160 -11.882 4.952 1.00 95.00 123 ASP A C 1
ATOM 1029 O O . ASP A 1 123 ? -3.264 -12.726 4.977 1.00 95.00 123 ASP A O 1
ATOM 1033 N N . LYS A 1 124 ? -4.729 -11.503 3.800 1.00 94.56 124 LYS A N 1
ATOM 1034 C CA . LYS A 1 124 ? -4.310 -12.039 2.494 1.00 94.56 124 LYS A CA 1
ATOM 1035 C C . LYS A 1 124 ? -2.851 -11.719 2.174 1.00 94.56 124 LYS A C 1
ATOM 1037 O O . LYS A 1 124 ? -2.164 -12.582 1.635 1.00 94.56 124 LYS A O 1
ATOM 1042 N N . ILE A 1 125 ? -2.398 -10.499 2.464 1.00 93.50 125 ILE A N 1
ATOM 1043 C CA . ILE A 1 125 ? -1.028 -10.061 2.178 1.00 93.50 125 ILE A CA 1
ATOM 1044 C C . ILE A 1 125 ? -0.045 -10.728 3.139 1.00 93.50 125 ILE A C 1
ATOM 1046 O O . ILE A 1 125 ? 0.901 -11.368 2.685 1.00 93.50 125 ILE A O 1
ATOM 1050 N N . ILE A 1 126 ? -0.270 -10.625 4.452 1.00 91.56 126 ILE A N 1
ATOM 1051 C CA . ILE A 1 126 ? 0.655 -11.190 5.444 1.00 91.56 126 ILE A CA 1
ATOM 1052 C C . ILE A 1 126 ? 0.683 -12.722 5.404 1.00 91.56 126 ILE A C 1
ATOM 1054 O O . ILE A 1 126 ? 1.762 -13.309 5.466 1.00 91.56 126 ILE A O 1
ATOM 1058 N N . GLY A 1 127 ? -0.461 -13.373 5.173 1.00 90.94 127 GLY A N 1
ATOM 1059 C CA . GLY A 1 127 ? -0.530 -14.816 4.953 1.00 90.94 127 GLY A CA 1
ATOM 1060 C C . GLY A 1 127 ? 0.172 -15.244 3.663 1.00 90.94 127 GLY A C 1
ATOM 1061 O O . GLY A 1 127 ? 0.783 -16.307 3.617 1.00 90.94 127 GLY A O 1
ATOM 1062 N N . GLY A 1 128 ? 0.180 -14.390 2.632 1.00 88.12 128 GLY A N 1
ATOM 1063 C CA . GLY A 1 128 ? 0.990 -14.590 1.426 1.00 88.12 128 GLY A CA 1
ATOM 1064 C C . GLY A 1 128 ? 2.501 -14.602 1.692 1.00 88.12 128 GLY A C 1
ATOM 1065 O O . GLY A 1 128 ? 3.241 -15.236 0.943 1.00 88.12 128 GLY A O 1
ATOM 1066 N N . PHE A 1 129 ? 2.954 -13.955 2.771 1.00 86.38 129 PHE A N 1
ATOM 1067 C CA . PHE A 1 129 ? 4.338 -14.005 3.255 1.00 86.38 129 PHE A CA 1
ATOM 1068 C C . PHE A 1 129 ? 4.602 -15.136 4.261 1.00 86.38 129 PHE A C 1
ATOM 1070 O O . PHE A 1 129 ? 5.747 -15.315 4.668 1.00 86.38 129 PHE A O 1
ATOM 1077 N N . GLY A 1 130 ? 3.575 -15.905 4.637 1.00 88.00 130 GLY A N 1
ATOM 1078 C CA . GLY A 1 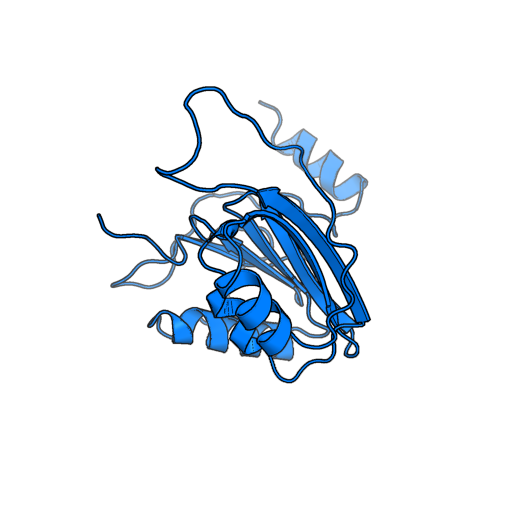130 ? 3.680 -17.023 5.576 1.00 88.00 130 GLY A CA 1
ATOM 1079 C C . GLY A 1 130 ? 3.449 -16.666 7.046 1.00 88.00 130 GLY A C 1
ATOM 1080 O O . GLY A 1 130 ? 3.719 -17.504 7.898 1.00 88.00 130 GLY A O 1
ATOM 1081 N N . TYR A 1 131 ? 2.960 -15.462 7.360 1.00 89.06 131 TYR A N 1
ATOM 1082 C CA . TYR A 1 131 ? 2.583 -15.112 8.732 1.00 89.06 131 TYR A CA 1
ATOM 1083 C C . TYR A 1 131 ? 1.216 -15.682 9.114 1.00 89.06 131 TYR A C 1
ATOM 1085 O O . TYR A 1 131 ? 0.300 -15.755 8.288 1.00 89.06 131 TYR A O 1
ATOM 1093 N N . ASP A 1 132 ? 1.062 -15.993 10.399 1.00 90.19 132 ASP A N 1
ATOM 1094 C CA . ASP A 1 132 ? -0.233 -16.297 10.997 1.00 90.19 132 ASP A CA 1
ATOM 1095 C C . ASP A 1 132 ? -1.160 -15.077 10.990 1.00 90.19 132 ASP A C 1
ATOM 1097 O O . ASP A 1 132 ? -0.725 -13.922 10.951 1.00 90.19 132 ASP A O 1
ATOM 1101 N N . LYS A 1 133 ? -2.469 -15.334 11.069 1.00 91.75 133 LYS A N 1
ATOM 1102 C CA . LYS A 1 133 ? -3.467 -14.267 11.181 1.00 91.75 133 LYS A CA 1
ATOM 1103 C C . LYS A 1 133 ? -3.254 -13.454 12.451 1.00 91.75 133 LYS A C 1
ATOM 1105 O O . LYS A 1 133 ? -3.107 -14.000 13.544 1.00 91.75 133 LYS A O 1
ATOM 1110 N N . ILE A 1 134 ? -3.332 -12.135 12.313 1.00 92.62 134 ILE A N 1
ATOM 1111 C CA . ILE A 1 134 ? -3.175 -11.195 13.422 1.00 92.62 134 ILE A CA 1
ATOM 1112 C C . ILE A 1 134 ? -4.534 -10.566 13.706 1.00 92.62 134 ILE A C 1
ATOM 1114 O O . ILE A 1 134 ? -5.130 -9.945 12.833 1.00 92.62 134 ILE A O 1
ATOM 1118 N N . SER A 1 135 ? -5.011 -10.670 14.949 1.00 92.81 135 SER A N 1
ATOM 1119 C CA . SER A 1 135 ? -6.233 -9.975 15.365 1.00 92.81 135 SER A CA 1
ATOM 1120 C C . SER A 1 135 ? -5.998 -8.465 15.396 1.00 92.81 135 SER A C 1
ATOM 1122 O O . SER A 1 135 ? -5.415 -7.932 16.346 1.00 92.81 135 SER A O 1
ATOM 1124 N N . LEU A 1 136 ? -6.428 -7.775 14.339 1.00 94.62 136 LEU A N 1
ATOM 1125 C CA . LEU A 1 136 ? -6.235 -6.334 14.196 1.00 94.62 136 LEU A CA 1
ATOM 1126 C C . LEU A 1 136 ? -7.237 -5.498 14.994 1.00 94.62 136 LEU A C 1
ATOM 1128 O O . LEU A 1 136 ? -6.962 -4.334 15.260 1.00 94.62 136 LEU A O 1
ATOM 1132 N N . ASP A 1 137 ? -8.377 -6.065 15.385 1.00 91.25 137 ASP A N 1
ATOM 1133 C CA . ASP A 1 137 ? -9.413 -5.336 16.131 1.00 91.25 137 ASP A CA 1
ATOM 1134 C C . ASP A 1 137 ? -8.974 -5.021 17.569 1.00 91.25 137 ASP A C 1
ATOM 1136 O O . ASP A 1 137 ? -9.491 -4.107 18.200 1.00 91.25 137 ASP A O 1
ATOM 1140 N N . THR A 1 138 ? -7.965 -5.741 18.066 1.00 91.56 138 THR A N 1
ATOM 1141 C CA . THR A 1 138 ? -7.325 -5.485 19.367 1.00 91.56 138 THR A CA 1
ATOM 1142 C C . THR A 1 138 ? -6.183 -4.469 19.290 1.00 91.56 138 THR A C 1
ATOM 1144 O O . THR A 1 138 ? -5.561 -4.162 20.308 1.00 91.56 138 THR A O 1
ATOM 1147 N N . LYS A 1 139 ? -5.844 -3.980 18.090 1.00 93.62 139 LYS A N 1
ATOM 1148 C CA . LYS A 1 139 ? -4.694 -3.098 17.865 1.00 93.62 139 LYS A CA 1
ATOM 1149 C C . LYS A 1 139 ? -5.122 -1.638 17.879 1.00 93.62 139 LYS A C 1
ATOM 1151 O O . LYS A 1 139 ? -6.160 -1.265 17.341 1.00 93.62 139 LYS A O 1
ATOM 1156 N N . ILE A 1 140 ? -4.277 -0.814 18.482 1.00 93.44 140 ILE A N 1
ATOM 1157 C CA . ILE A 1 140 ? -4.483 0.621 18.618 1.00 93.44 140 ILE A CA 1
ATOM 1158 C C . ILE A 1 140 ? -4.050 1.283 17.298 1.00 93.44 140 ILE A C 1
ATOM 1160 O O . ILE A 1 140 ? -2.938 1.016 16.826 1.00 93.44 140 ILE A O 1
ATOM 1164 N N . PRO A 1 141 ? -4.894 2.130 16.678 1.00 93.94 141 PRO A N 1
ATOM 1165 C CA . PRO A 1 141 ? -4.498 2.930 15.524 1.00 93.94 141 PRO A CA 1
ATOM 1166 C C . PRO A 1 141 ? -3.240 3.747 15.796 1.00 93.94 141 PRO A C 1
ATOM 1168 O O . PRO A 1 141 ? -2.966 4.113 16.934 1.00 93.94 141 PRO A O 1
ATOM 1171 N N . ASN A 1 142 ? -2.473 4.054 14.755 1.00 92.81 142 ASN A N 1
ATOM 1172 C CA . ASN A 1 142 ? -1.334 4.974 14.799 1.00 92.81 142 ASN A CA 1
ATOM 1173 C C . ASN A 1 142 ? -0.149 4.517 15.660 1.00 92.81 142 ASN A C 1
ATOM 1175 O O . ASN A 1 142 ? 0.834 5.249 15.794 1.00 92.81 142 ASN A O 1
ATOM 1179 N N . LEU A 1 143 ? -0.205 3.290 16.177 1.00 92.50 143 LEU A N 1
ATOM 1180 C CA . LEU A 1 143 ? 0.906 2.609 16.819 1.00 92.50 143 LEU A CA 1
ATOM 1181 C C . LEU A 1 143 ? 1.609 1.690 15.812 1.00 92.50 143 LEU A C 1
ATOM 1183 O O . LEU A 1 143 ? 0.970 1.073 14.954 1.00 92.50 143 LEU A O 1
ATOM 1187 N N . THR A 1 144 ? 2.934 1.592 15.923 1.00 91.75 144 THR A N 1
ATOM 1188 C CA . THR A 1 144 ? 3.733 0.703 15.071 1.00 91.75 144 THR A CA 1
ATOM 1189 C C . THR A 1 144 ? 3.984 -0.624 15.777 1.00 91.75 144 THR A C 1
ATOM 1191 O O . THR A 1 144 ? 4.481 -0.658 16.905 1.00 91.75 144 THR A O 1
ATOM 1194 N N . TYR A 1 145 ? 3.671 -1.717 15.089 1.00 93.44 145 TYR A N 1
ATOM 1195 C CA . TYR A 1 145 ? 3.866 -3.083 15.556 1.00 93.44 145 TYR A CA 1
ATOM 1196 C C . TYR A 1 145 ? 4.954 -3.770 14.727 1.00 93.44 145 TYR A C 1
ATOM 1198 O O . TYR A 1 145 ? 4.846 -3.839 13.502 1.00 93.44 145 TYR A O 1
ATOM 1206 N N . ALA A 1 146 ? 5.981 -4.296 15.395 1.00 91.50 146 ALA A N 1
ATOM 1207 C CA . ALA A 1 146 ? 6.976 -5.184 14.807 1.00 91.50 146 ALA A CA 1
ATOM 1208 C C . ALA A 1 146 ? 6.325 -6.522 14.466 1.00 91.50 146 ALA A C 1
ATOM 1210 O O . ALA A 1 146 ? 5.679 -7.132 15.325 1.00 91.50 146 ALA A O 1
ATOM 1211 N N . MET A 1 147 ? 6.537 -6.998 13.244 1.00 90.06 147 MET A N 1
ATOM 1212 C CA . MET A 1 147 ? 6.213 -8.372 12.876 1.00 90.06 147 MET A CA 1
ATOM 1213 C C . MET A 1 147 ? 7.321 -9.283 13.408 1.00 90.06 147 MET A C 1
ATOM 1215 O O . MET A 1 147 ? 8.496 -9.038 13.154 1.00 90.06 147 MET A O 1
ATOM 1219 N N . ASN A 1 148 ? 6.957 -10.332 14.145 1.00 86.88 148 ASN A N 1
ATOM 1220 C CA . ASN A 1 148 ? 7.904 -11.346 14.607 1.00 86.88 148 ASN A CA 1
ATOM 1221 C C . ASN A 1 148 ? 7.615 -12.677 13.892 1.00 86.88 148 ASN A C 1
ATOM 1223 O O . ASN A 1 148 ? 6.478 -12.934 13.503 1.00 86.88 148 ASN A O 1
ATOM 1227 N N . TYR A 1 149 ? 8.640 -13.511 13.704 1.00 83.94 149 TYR A N 1
ATOM 1228 C CA . TYR A 1 149 ? 8.519 -14.776 12.961 1.00 83.94 149 TYR A CA 1
ATOM 1229 C C . TYR A 1 149 ? 8.018 -15.947 13.813 1.00 83.94 149 TYR A C 1
ATOM 1231 O O . TYR A 1 149 ? 7.451 -16.894 13.284 1.00 83.94 149 TYR A O 1
ATOM 1239 N N . ASP A 1 150 ? 8.251 -15.893 15.120 1.00 86.38 150 ASP A N 1
ATOM 1240 C CA . ASP A 1 150 ? 8.038 -16.988 16.071 1.00 86.38 150 ASP A CA 1
ATOM 1241 C C . ASP A 1 150 ? 7.081 -16.614 17.212 1.00 86.38 150 ASP A C 1
ATOM 1243 O O . ASP A 1 150 ? 6.804 -17.423 18.098 1.00 86.38 150 ASP A O 1
ATOM 1247 N N . ARG A 1 151 ? 6.579 -15.376 17.218 1.00 88.25 151 ARG A N 1
ATOM 1248 C CA . ARG A 1 151 ? 5.731 -14.842 18.286 1.00 88.25 151 ARG A CA 1
ATOM 1249 C C . ARG A 1 151 ? 4.774 -13.769 17.763 1.00 88.25 151 ARG A C 1
ATOM 1251 O O . ARG A 1 151 ? 4.974 -13.239 16.670 1.00 88.25 151 ARG A O 1
ATOM 1258 N N . PRO A 1 152 ? 3.751 -13.391 18.547 1.00 90.31 152 PRO A N 1
ATOM 1259 C CA . PRO A 1 152 ? 2.850 -12.310 18.173 1.00 90.31 152 PRO A CA 1
ATOM 1260 C C . PRO A 1 152 ? 3.565 -10.958 17.974 1.00 90.31 152 PRO A C 1
ATOM 1262 O O . PRO A 1 152 ? 4.652 -10.736 18.521 1.00 90.31 152 PRO A O 1
ATOM 1265 N N . PRO A 1 153 ? 2.950 -10.017 17.234 1.00 92.75 153 PRO A N 1
ATOM 1266 C CA . PRO A 1 153 ? 3.517 -8.689 17.027 1.00 92.75 153 PRO A CA 1
ATOM 1267 C C . PRO A 1 153 ? 3.703 -7.906 18.328 1.00 92.75 153 PRO A C 1
ATOM 1269 O O . PRO A 1 153 ? 2.807 -7.879 19.177 1.00 92.75 153 PRO A O 1
ATOM 1272 N N . THR A 1 154 ? 4.828 -7.204 18.437 1.00 91.44 154 THR A N 1
ATOM 1273 C CA . THR A 1 154 ? 5.195 -6.369 19.594 1.00 91.44 154 THR A CA 1
ATOM 1274 C C . THR A 1 154 ? 5.203 -4.891 19.223 1.00 91.44 154 THR A C 1
ATOM 1276 O O . THR A 1 154 ? 5.542 -4.534 18.101 1.00 91.44 154 THR A O 1
ATOM 1279 N N . THR A 1 155 ? 4.844 -4.008 20.146 1.00 91.75 155 THR A N 1
ATOM 1280 C CA . THR A 1 155 ? 4.811 -2.554 19.918 1.00 91.75 155 THR A CA 1
ATOM 1281 C C . THR A 1 155 ? 6.224 -1.959 19.893 1.00 91.75 155 THR A C 1
ATOM 1283 O O . THR A 1 155 ? 7.018 -2.261 20.779 1.00 91.75 155 THR A O 1
ATOM 1286 N N . ILE A 1 156 ? 6.545 -1.119 18.898 1.00 83.06 156 ILE A N 1
ATOM 1287 C CA . ILE A 1 156 ? 7.875 -0.473 18.738 1.00 83.06 156 ILE A CA 1
ATOM 1288 C C . ILE A 1 156 ? 7.951 0.903 19.431 1.00 83.06 156 ILE A C 1
ATOM 1290 O O . ILE A 1 156 ? 9.017 1.498 19.546 1.00 83.06 156 ILE A O 1
ATOM 1294 N N . GLY A 1 157 ? 6.839 1.409 19.951 1.00 74.00 157 GLY A N 1
ATOM 1295 C CA . GLY A 1 157 ? 6.793 2.681 20.659 1.00 74.00 157 GLY A CA 1
ATOM 1296 C C . GLY A 1 157 ? 5.680 2.701 21.690 1.00 74.00 157 GLY A C 1
ATOM 1297 O O . GLY A 1 157 ? 4.876 1.768 21.766 1.00 74.00 157 GLY A O 1
ATOM 1298 N N . ILE A 1 158 ? 5.669 3.772 22.476 1.00 70.06 158 ILE A N 1
ATOM 1299 C CA . ILE A 1 158 ? 4.656 4.017 23.503 1.00 70.06 158 ILE A CA 1
ATOM 1300 C C . ILE A 1 158 ? 3.540 4.895 22.922 1.00 70.06 158 ILE A C 1
ATOM 1302 O O . ILE A 1 158 ? 2.366 4.624 23.159 1.00 70.06 158 ILE A O 1
ATOM 1306 N N . ASP A 1 159 ? 3.900 5.869 22.080 1.00 79.62 159 ASP A N 1
ATOM 1307 C CA . ASP A 1 159 ? 2.972 6.895 21.610 1.00 79.62 159 ASP A CA 1
ATOM 1308 C C . ASP A 1 159 ? 2.471 6.668 20.182 1.00 79.62 159 ASP A C 1
ATOM 1310 O O . ASP A 1 159 ? 3.185 6.207 19.284 1.00 79.62 159 ASP A O 1
ATOM 1314 N N . GLN A 1 160 ? 1.210 7.042 19.970 1.00 86.56 160 GLN A N 1
ATOM 1315 C CA . GLN A 1 160 ? 0.607 7.114 18.646 1.00 86.56 160 GLN A CA 1
ATOM 1316 C C . GLN A 1 160 ? 1.257 8.242 17.843 1.00 86.56 160 GLN A C 1
ATOM 1318 O O . GLN A 1 160 ? 1.504 9.326 18.367 1.00 86.56 160 GLN A O 1
ATOM 1323 N N . THR A 1 161 ? 1.501 8.004 16.556 1.00 85.94 161 THR A N 1
ATOM 1324 C CA . THR A 1 161 ? 2.056 9.016 15.645 1.00 85.94 161 THR A CA 1
ATOM 1325 C C . THR A 1 161 ? 0.973 9.572 14.720 1.00 85.94 161 THR A C 1
ATOM 1327 O O . THR A 1 161 ? 0.193 8.789 14.169 1.00 85.94 161 THR A O 1
ATOM 1330 N N . PRO A 1 162 ? 0.902 10.897 14.504 1.00 89.56 162 PRO A N 1
ATOM 1331 C CA . PRO A 1 162 ? -0.118 11.472 13.641 1.00 89.56 162 PRO A CA 1
ATOM 1332 C C . PRO A 1 162 ? -0.038 10.930 12.215 1.00 89.56 162 PRO A C 1
ATOM 1334 O O . PRO A 1 162 ? 1.049 10.779 11.652 1.00 89.56 162 PRO A O 1
ATOM 1337 N N . ASP A 1 163 ? -1.195 10.678 11.606 1.00 90.94 163 ASP A N 1
ATOM 1338 C CA . ASP A 1 163 ? -1.286 10.324 10.191 1.00 90.94 163 ASP A CA 1
ATOM 1339 C C . ASP A 1 163 ? -2.043 11.386 9.373 1.00 90.94 163 ASP A C 1
ATOM 1341 O O . ASP A 1 163 ? -2.270 12.520 9.807 1.00 90.94 163 ASP A O 1
ATOM 1345 N N . GLU A 1 164 ? -2.369 11.051 8.124 1.00 90.75 164 GLU A N 1
ATOM 1346 C CA . GLU A 1 164 ? -3.036 11.972 7.204 1.00 90.75 164 GLU A CA 1
ATOM 1347 C C . GLU A 1 164 ? -4.507 12.248 7.545 1.00 90.75 164 GLU A C 1
ATOM 1349 O O . GLU A 1 164 ? -5.055 13.217 7.025 1.00 90.75 164 GLU A O 1
ATOM 1354 N N . PHE A 1 165 ? -5.125 11.455 8.422 1.00 93.88 165 PHE A N 1
ATOM 1355 C CA . PHE A 1 165 ? -6.518 11.614 8.842 1.00 93.88 165 PHE A CA 1
ATOM 1356 C C . PHE A 1 165 ? -6.667 12.401 10.143 1.00 93.88 165 PHE A C 1
ATOM 1358 O O . PHE A 1 165 ? -7.778 12.793 10.483 1.00 93.88 165 PHE A O 1
ATOM 1365 N N . TRP A 1 166 ? -5.565 12.665 10.846 1.00 92.56 166 TRP A N 1
ATOM 1366 C CA . TRP A 1 166 ? -5.568 13.554 12.003 1.00 92.56 166 TRP A CA 1
ATOM 1367 C C . TRP A 1 166 ? -5.834 14.996 11.565 1.00 92.56 166 TRP A C 1
ATOM 1369 O O . TRP A 1 166 ? -5.204 15.514 10.626 1.00 92.56 166 TRP A O 1
ATOM 1379 N N . THR A 1 167 ? -6.737 15.645 12.288 1.00 92.94 167 THR A N 1
ATOM 1380 C CA . THR A 1 167 ? -7.014 17.078 12.213 1.00 92.94 167 THR A CA 1
ATOM 1381 C C . THR A 1 167 ? -5.782 17.897 12.597 1.00 92.94 167 THR A C 1
ATOM 1383 O O . THR A 1 167 ? -4.796 17.389 13.140 1.00 92.94 167 THR A O 1
ATOM 1386 N N . GLN A 1 168 ? -5.809 19.187 12.264 1.00 91.19 168 GLN A N 1
ATOM 1387 C CA . GLN A 1 168 ? -4.710 20.082 12.611 1.00 91.19 168 GLN A CA 1
ATOM 1388 C C . GLN A 1 168 ? -4.592 20.250 14.134 1.00 91.19 168 GLN A C 1
ATOM 1390 O O . GLN A 1 168 ? -3.485 20.172 14.656 1.00 91.19 168 GLN A O 1
ATOM 1395 N N . ASP A 1 169 ? -5.725 20.342 14.832 1.00 91.88 169 ASP A N 1
ATOM 1396 C CA . ASP A 1 169 ? -5.777 20.465 16.290 1.00 91.88 169 ASP A CA 1
ATOM 1397 C C . ASP A 1 169 ? -5.183 19.229 16.988 1.00 91.88 169 ASP A C 1
ATOM 1399 O O . ASP A 1 169 ? -4.330 19.368 17.863 1.00 91.88 169 ASP A O 1
ATOM 1403 N N . GLU A 1 170 ? -5.533 18.014 16.542 1.00 91.06 170 GLU A N 1
ATOM 1404 C CA . GLU A 1 170 ? -4.952 16.767 17.073 1.00 91.06 170 GLU A CA 1
ATOM 1405 C C . GLU A 1 170 ? -3.429 16.709 16.861 1.00 91.06 170 GLU A C 1
ATOM 1407 O O . GLU A 1 170 ? -2.679 16.251 17.728 1.00 91.06 170 GLU A O 1
ATOM 1412 N N . LYS A 1 171 ? -2.944 17.188 15.706 1.00 91.00 171 LYS A N 1
ATOM 1413 C CA . LYS A 1 171 ? -1.503 17.269 15.413 1.00 91.00 171 LYS A CA 1
ATOM 1414 C C . LYS A 1 171 ? -0.798 18.274 16.315 1.00 91.00 171 LYS A C 1
ATOM 1416 O O . LYS A 1 171 ? 0.322 18.003 16.746 1.00 91.00 171 LYS A O 1
ATOM 1421 N N . ASP A 1 172 ? -1.415 19.418 16.582 1.00 91.25 172 ASP A N 1
ATOM 1422 C CA . ASP A 1 172 ? -0.823 20.473 17.403 1.00 91.25 172 ASP A CA 1
ATOM 1423 C C . ASP A 1 172 ? -0.822 20.101 18.894 1.00 91.25 172 ASP A C 1
ATOM 1425 O O . ASP A 1 172 ? 0.182 20.313 19.584 1.00 91.25 172 ASP A O 1
ATOM 1429 N N . GLU A 1 173 ? -1.865 19.419 19.374 1.00 90.38 173 GLU A N 1
ATOM 1430 C CA . GLU A 1 173 ? -1.885 18.826 20.714 1.00 90.38 173 GLU A CA 1
ATOM 1431 C C . GLU A 1 173 ? -0.786 17.764 20.868 1.00 90.38 173 GLU A C 1
ATOM 1433 O O . GLU A 1 173 ? -0.032 17.774 21.846 1.00 90.38 173 GLU A O 1
ATOM 1438 N N . TRP A 1 174 ? -0.636 16.877 19.879 1.00 89.75 174 TRP A N 1
ATOM 1439 C CA . TRP A 1 174 ? 0.424 15.869 19.883 1.00 89.75 174 TRP A CA 1
ATOM 1440 C C . TRP A 1 174 ? 1.820 16.488 19.895 1.00 89.75 174 TRP A C 1
ATOM 1442 O O . TRP A 1 174 ? 2.671 16.037 20.663 1.00 89.75 174 TRP A O 1
ATOM 1452 N N . ARG A 1 175 ? 2.056 17.536 19.094 1.00 88.75 175 ARG A N 1
ATOM 1453 C CA . ARG A 1 175 ? 3.332 18.271 19.093 1.00 88.75 175 ARG A CA 1
ATOM 1454 C C . ARG A 1 175 ? 3.629 18.848 20.468 1.00 88.75 175 ARG A C 1
ATOM 1456 O O . ARG A 1 175 ? 4.737 18.666 20.943 1.00 88.75 175 ARG A O 1
ATOM 1463 N N . THR A 1 176 ? 2.640 19.460 21.114 1.00 88.44 176 THR A N 1
ATOM 1464 C CA . THR A 1 176 ? 2.792 20.064 22.448 1.00 88.44 176 THR A CA 1
ATOM 1465 C C . THR A 1 176 ? 3.133 19.021 23.517 1.00 88.44 176 THR A C 1
ATOM 1467 O O . THR A 1 176 ? 3.962 19.275 24.387 1.00 88.44 176 THR A O 1
ATOM 1470 N N . LYS A 1 177 ? 2.527 17.827 23.447 1.00 84.38 177 LYS A N 1
ATOM 1471 C CA . LYS A 1 177 ? 2.813 16.723 24.383 1.00 84.38 177 LYS A CA 1
ATOM 1472 C C . LYS A 1 177 ? 4.175 16.060 24.152 1.00 84.38 177 LYS A C 1
ATOM 1474 O O . LYS A 1 177 ? 4.720 15.495 25.091 1.00 84.38 177 LYS A O 1
ATOM 1479 N N . ASN A 1 178 ? 4.701 16.113 22.926 1.00 79.12 178 ASN A N 1
ATOM 1480 C CA . ASN A 1 178 ? 5.919 15.403 22.511 1.00 79.12 178 ASN A CA 1
ATOM 1481 C C . ASN A 1 178 ? 7.108 16.330 22.189 1.00 79.12 178 ASN A C 1
ATOM 1483 O O . ASN A 1 178 ? 8.141 15.862 21.708 1.00 79.12 178 ASN A O 1
ATOM 1487 N N . THR A 1 179 ? 6.990 17.637 22.433 1.00 66.94 179 THR A N 1
ATOM 1488 C CA . THR A 1 179 ? 8.127 18.566 22.433 1.00 66.94 179 THR A CA 1
ATOM 1489 C C . THR A 1 179 ? 8.976 18.340 23.681 1.00 66.94 179 THR A C 1
ATOM 1491 O O . THR A 1 179 ? 8.514 18.604 24.789 1.00 66.94 179 THR A O 1
ATOM 1494 N N . PHE A 1 180 ? 10.201 17.847 23.477 1.00 53.34 180 PHE A N 1
ATOM 1495 C CA . PHE A 1 180 ? 11.278 17.844 24.471 1.00 53.34 180 PHE A CA 1
ATOM 1496 C C . PHE A 1 180 ? 11.982 19.200 24.513 1.00 53.34 180 PHE A C 1
ATOM 1498 O O . PHE A 1 180 ? 12.205 19.772 23.419 1.00 53.34 180 PHE A O 1
#

pLDDT: mean 89.37, std 10.31, range [35.56, 98.25]

Sequence (180 aa):
MIIENVSCFSLKSDYKSFTLTMNDASIYLGYLMHFKYLKISSMELVYQKNTGVRQRKGTKHPIRRMKKKINHTGKLLQYLSRHQYDILLYEISFSNGWRIKMTSNCWVSIYTNSQVQRNEIFDKIIGGFGYDKISLDTKIPNLTYAMNYDRPPTTIGIDQTPDEFWTQDEKDEWRTKNTF

Foldseek 3Di:
DDQDQFFKKFAAPVLQKIKTFGAQCQPPVVLLVLFQPFWWPDKWWKKFADPDPPDDPPDGGDIDTDPDDDTGVVVVVVVVVVGRIRTAWMWTATPQGWIWTDPGSGMIMTGDDDNVVSQVSVCVSVVVVVDDRADCVPPDGQWMWTDDDPDHTDTPDDDRDDDPPDDPVNVVVVCVVPPD

Radius of gyration: 17.84 Å; chains: 1; bounding box: 44×38×45 Å

Secondary structure (DSSP, 8-state):
----S--EEEE-TTSSEEEEE-TTTTT-GGGGGGGTTSBEEEEEEEEEE--GGGSPTT--PPEEE------BHHHHHHHHHTS-EEEEEEEEEETTS-EEEEEETTEEEEE-SSHHHHHHHHHHHHHHTTPPP--GGGSPTT-EEE--SSS--EES-SS----TTS-HHHHHHHHHHH--